Protein AF-A0A2E3PFX4-F1 (afdb_monomer)

Radius of gyration: 25.16 Å; Cα contacts (8 Å, |Δi|>4): 173; chains: 1; bounding box: 49×35×71 Å

Mean predicted aligned error: 13.68 Å

Secondary structure (DSSP, 8-state):
--PPPHHHHHHHHHTT--HHHHHHHHTS-HHHHHHHHHHTTPPPTT-----HHHHHHTS-HHHHHHHHHHHHHHHHIIIII--HHHHTT-S---HHHHHHHHHHHTTTT--EEHHHHHHHHHTT---GGGPPPTTHHHHHHHHHHHHS-TTTEEEEEETTTEEEEEEPTTTTT-

Solvent-accessible surface area (backbone atoms only — not comparable to full-atom values): 10136 Å² total; per-residue (Å²): 132,65,80,77,52,74,63,58,51,47,52,42,22,73,74,58,44,44,50,60,57,51,12,62,76,47,74,45,60,35,64,59,48,48,54,51,31,59,78,69,73,46,79,58,49,82,64,63,71,72,49,72,66,59,52,40,71,77,40,56,77,66,58,25,49,55,52,51,49,51,52,50,51,54,48,42,48,60,64,58,70,56,38,59,74,59,59,66,70,76,54,94,62,54,75,52,44,41,34,40,49,48,57,33,57,76,41,75,54,39,84,39,44,52,65,59,43,44,48,52,50,48,70,88,55,90,56,79,88,80,55,76,66,77,70,54,47,59,56,48,50,56,54,42,55,76,63,52,52,72,75,52,26,48,77,45,78,45,93,88,55,26,36,26,29,43,70,23,92,74,46,86,80,111

Structure (mmCIF, N/CA/C/O backbone):
data_AF-A0A2E3PFX4-F1
#
_entry.id   AF-A0A2E3PFX4-F1
#
loop_
_atom_site.group_PDB
_atom_site.id
_atom_site.type_symbol
_atom_site.label_atom_id
_atom_site.label_alt_id
_atom_site.label_comp_id
_atom_site.label_asym_id
_atom_site.label_entity_id
_atom_site.label_seq_id
_atom_site.pdbx_PDB_ins_code
_atom_site.Cartn_x
_atom_site.Cartn_y
_atom_site.Cartn_z
_atom_site.occupancy
_atom_site.B_iso_or_equiv
_atom_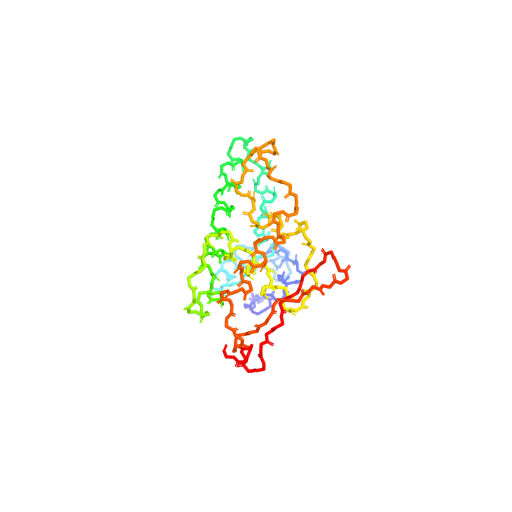site.auth_seq_id
_atom_site.auth_comp_id
_atom_site.auth_asym_id
_atom_site.auth_atom_id
_atom_site.pdbx_PDB_model_num
ATOM 1 N N . MET A 1 1 ? 5.403 -20.865 -53.848 1.00 59.09 1 MET A N 1
ATOM 2 C CA . MET A 1 1 ? 5.577 -20.821 -52.380 1.00 59.09 1 MET A CA 1
ATOM 3 C C . MET A 1 1 ? 4.834 -19.599 -51.874 1.00 59.09 1 MET A C 1
ATOM 5 O O . MET A 1 1 ? 4.957 -18.549 -52.498 1.00 59.09 1 MET A O 1
ATOM 9 N N . THR A 1 2 ? 4.004 -19.750 -50.844 1.00 79.62 2 THR A N 1
ATOM 10 C CA . THR A 1 2 ? 3.045 -18.722 -50.404 1.00 79.62 2 THR A CA 1
ATOM 11 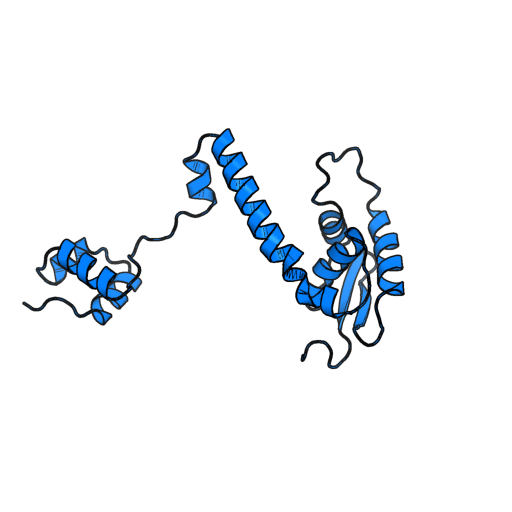C C . THR A 1 2 ? 3.540 -18.086 -49.110 1.00 79.62 2 THR A C 1
ATOM 13 O O . THR A 1 2 ? 3.971 -18.788 -48.203 1.00 79.62 2 THR A O 1
ATOM 16 N N . SER A 1 3 ? 3.510 -16.754 -49.033 1.00 83.69 3 SER A N 1
ATOM 17 C CA . SER A 1 3 ? 3.835 -16.027 -47.800 1.00 83.69 3 SER A CA 1
ATOM 18 C C . SER A 1 3 ? 2.796 -16.351 -46.718 1.00 83.69 3 SER A C 1
ATOM 20 O O . SER A 1 3 ? 1.608 -16.320 -47.046 1.00 83.69 3 SER A O 1
ATOM 22 N N . PRO A 1 4 ? 3.201 -16.584 -45.455 1.00 89.75 4 PRO A N 1
ATOM 23 C CA . PRO A 1 4 ? 2.266 -16.922 -44.388 1.00 89.75 4 PRO A CA 1
ATOM 24 C C . PRO A 1 4 ? 1.254 -15.795 -44.172 1.00 89.75 4 PRO A C 1
ATOM 26 O O . PRO A 1 4 ? 1.560 -14.604 -44.3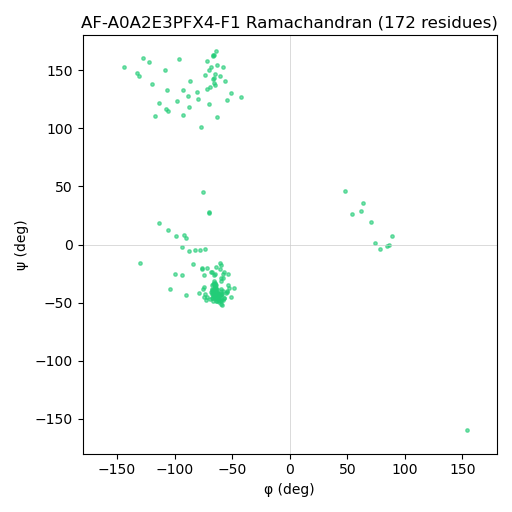37 1.00 89.75 4 PRO A O 1
ATOM 29 N N . SER A 1 5 ? 0.031 -16.169 -43.836 1.00 92.25 5 SER A N 1
ATOM 30 C CA . SER A 1 5 ? -1.039 -15.279 -43.410 1.00 92.25 5 SER A CA 1
ATOM 31 C C . SER A 1 5 ? -0.684 -14.580 -42.091 1.00 92.25 5 SER A C 1
ATOM 33 O O . SER A 1 5 ? 0.279 -14.920 -41.404 1.00 92.25 5 SER A O 1
ATOM 35 N N . ALA A 1 6 ? -1.447 -13.545 -41.740 1.00 90.12 6 ALA A N 1
ATOM 36 C CA . ALA A 1 6 ? -1.251 -12.841 -40.476 1.00 90.12 6 ALA A CA 1
ATOM 37 C C . ALA A 1 6 ? -1.557 -13.737 -39.259 1.00 90.12 6 ALA A C 1
ATOM 39 O O . ALA A 1 6 ? -0.915 -13.596 -38.225 1.00 90.12 6 ALA A O 1
ATOM 40 N N . GLU A 1 7 ? -2.512 -14.657 -39.387 1.00 91.00 7 GLU A N 1
ATOM 41 C CA . GLU A 1 7 ? -2.876 -15.601 -38.327 1.00 91.00 7 GLU A CA 1
ATOM 42 C C . GLU A 1 7 ? -1.759 -16.622 -38.091 1.00 91.00 7 GLU A C 1
ATOM 44 O O . GLU A 1 7 ? -1.265 -16.726 -36.975 1.00 91.00 7 GLU A O 1
ATOM 49 N N . GLU A 1 8 ? -1.220 -17.213 -39.161 1.00 92.62 8 GLU A N 1
ATOM 50 C CA . GLU A 1 8 ? -0.078 -18.135 -39.076 1.00 92.62 8 GLU A CA 1
ATOM 51 C C . GLU A 1 8 ? 1.166 -17.470 -38.463 1.00 92.62 8 GLU A C 1
ATOM 53 O O . GLU A 1 8 ? 1.880 -18.084 -37.676 1.00 92.62 8 GLU A O 1
ATOM 58 N N . ILE A 1 9 ? 1.435 -16.195 -38.781 1.00 92.44 9 ILE A N 1
ATOM 59 C CA . ILE A 1 9 ? 2.542 -15.451 -38.153 1.00 92.44 9 ILE A CA 1
ATOM 60 C C . ILE A 1 9 ? 2.312 -15.284 -36.647 1.00 92.44 9 ILE A C 1
ATOM 62 O O . ILE A 1 9 ? 3.270 -15.359 -35.881 1.00 92.44 9 ILE A O 1
ATOM 66 N N . ARG A 1 10 ? 1.068 -15.043 -36.215 1.00 90.56 10 ARG A N 1
ATOM 67 C CA . ARG A 1 10 ? 0.726 -14.879 -34.797 1.00 90.56 10 ARG A CA 1
ATOM 68 C C . ARG A 1 10 ? 0.923 -16.182 -34.028 1.00 90.56 10 ARG A C 1
ATOM 70 O O . ARG A 1 10 ? 1.540 -16.151 -32.968 1.00 90.56 10 ARG A O 1
ATOM 77 N N . ASP A 1 11 ? 0.453 -17.296 -34.573 1.00 91.56 11 ASP A N 1
ATOM 78 C CA . ASP A 1 11 ? 0.564 -18.603 -33.923 1.00 91.56 11 ASP A CA 1
ATOM 79 C C . ASP A 1 11 ? 2.028 -19.027 -33.788 1.00 91.56 11 ASP A C 1
ATOM 81 O O . ASP A 1 11 ? 2.487 -19.347 -32.694 1.00 91.56 11 ASP A O 1
ATOM 85 N N . LEU A 1 12 ? 2.814 -18.873 -34.856 1.00 91.44 12 LEU A N 1
ATOM 86 C CA . LEU A 1 12 ? 4.244 -19.188 -34.837 1.00 91.44 12 LEU A CA 1
ATOM 87 C C . LEU A 1 12 ? 5.038 -18.272 -33.892 1.00 91.44 12 LEU A C 1
ATOM 89 O O . LEU A 1 12 ? 5.998 -18.709 -33.259 1.00 91.44 12 LEU A O 1
ATOM 93 N N . TYR A 1 13 ? 4.639 -17.004 -33.754 1.00 88.81 13 TYR A N 1
ATOM 94 C CA . TYR A 1 13 ? 5.213 -16.114 -32.745 1.00 88.81 13 TYR A CA 1
ATOM 95 C C . TYR A 1 13 ? 4.851 -16.536 -31.315 1.00 88.81 13 TYR A C 1
ATOM 97 O O . TYR A 1 13 ? 5.713 -16.476 -30.438 1.00 88.81 13 TYR A O 1
ATOM 105 N N . ASN A 1 14 ? 3.623 -16.997 -31.072 1.00 85.25 14 ASN A N 1
ATOM 106 C CA . ASN A 1 14 ? 3.208 -17.530 -29.770 1.00 85.25 14 ASN A CA 1
ATOM 107 C C . ASN A 1 14 ? 3.949 -18.830 -29.415 1.00 85.25 14 ASN A C 1
ATOM 109 O O . ASN A 1 14 ? 4.254 -19.062 -28.248 1.00 85.25 14 ASN A O 1
ATOM 113 N N . GLU A 1 15 ? 4.307 -19.633 -30.419 1.00 87.06 15 GLU A N 1
ATOM 114 C CA . GLU A 1 15 ? 5.178 -20.809 -30.286 1.00 87.06 15 GLU A CA 1
ATOM 115 C C . GLU A 1 15 ? 6.664 -20.449 -30.081 1.00 87.06 15 GLU A C 1
ATOM 117 O O . GLU A 1 15 ? 7.497 -21.324 -29.847 1.00 87.06 15 GLU A O 1
ATOM 122 N N . GLY A 1 16 ? 7.011 -19.157 -30.126 1.00 84.12 16 GLY A N 1
ATOM 123 C CA . GLY A 1 16 ? 8.356 -18.648 -29.861 1.00 84.12 16 GLY A CA 1
ATOM 124 C C . GLY A 1 16 ? 9.278 -18.585 -31.080 1.00 84.12 16 GLY A C 1
ATOM 125 O O . GLY A 1 16 ? 10.453 -18.254 -30.913 1.00 84.12 16 GLY A O 1
ATOM 126 N N . MET A 1 17 ? 8.785 -18.846 -32.297 1.00 87.81 17 MET A N 1
ATOM 127 C CA . MET A 1 17 ? 9.601 -18.749 -33.512 1.00 87.81 17 MET A CA 1
ATOM 128 C C . MET A 1 17 ? 9.924 -17.301 -33.875 1.00 87.81 17 MET A C 1
ATOM 130 O O . MET A 1 17 ? 9.049 -16.444 -33.968 1.00 87.81 17 MET A O 1
ATOM 134 N N . SER A 1 18 ? 11.182 -17.025 -34.199 1.00 88.81 18 SER A N 1
ATOM 135 C CA . SER A 1 18 ? 11.619 -15.727 -34.713 1.00 88.81 18 SER A CA 1
ATOM 136 C C . SER A 1 18 ? 11.158 -15.477 -36.158 1.00 88.81 18 SER A C 1
ATOM 138 O O . SER A 1 18 ? 10.963 -16.398 -36.952 1.00 88.81 18 SER A O 1
ATOM 140 N N . SER A 1 19 ? 11.084 -14.204 -36.576 1.00 89.00 19 SER A N 1
ATOM 141 C CA . SER A 1 19 ? 10.796 -13.846 -37.980 1.00 89.00 19 SER A CA 1
ATOM 142 C C . SER A 1 19 ? 11.800 -14.447 -38.978 1.00 89.00 19 SER A C 1
ATOM 144 O O . SER A 1 19 ? 11.479 -14.590 -40.157 1.00 89.00 19 SER A O 1
ATOM 146 N N . VAL A 1 20 ? 13.014 -14.775 -38.520 1.00 89.00 20 VAL A N 1
ATOM 147 C CA . VAL A 1 20 ? 14.067 -15.406 -39.328 1.00 89.00 20 VAL A CA 1
ATOM 148 C C . VAL A 1 20 ? 13.752 -16.881 -39.572 1.00 89.00 20 VAL A C 1
ATOM 150 O O . VAL A 1 20 ? 13.862 -17.348 -40.705 1.00 89.00 20 VAL A O 1
ATOM 153 N N . GLU A 1 21 ? 13.327 -17.606 -38.538 1.00 91.12 21 GLU A N 1
ATOM 154 C CA . GLU A 1 21 ? 12.933 -19.018 -38.638 1.00 91.12 21 GLU A CA 1
ATOM 155 C C . GLU A 1 21 ? 11.681 -19.183 -39.501 1.00 91.12 21 GLU A C 1
ATOM 157 O O . GLU A 1 21 ? 11.679 -19.998 -40.423 1.00 91.12 21 GLU A O 1
ATOM 162 N N . ILE A 1 22 ? 10.675 -18.325 -39.301 1.00 92.75 22 ILE A N 1
ATOM 163 C CA . ILE A 1 22 ? 9.466 -18.296 -40.137 1.00 92.75 22 ILE A CA 1
ATOM 164 C C . ILE A 1 22 ? 9.826 -17.979 -41.593 1.00 92.75 22 ILE A C 1
ATOM 166 O O . ILE A 1 22 ? 9.348 -18.643 -42.512 1.00 92.75 22 ILE A O 1
ATOM 170 N N . GLY A 1 23 ? 10.705 -16.999 -41.828 1.00 92.12 23 GLY A N 1
ATOM 171 C CA . GLY A 1 23 ? 11.169 -16.663 -43.174 1.00 92.12 23 GLY A CA 1
ATOM 172 C C . GLY A 1 23 ? 11.806 -17.859 -43.888 1.00 92.12 23 GLY A C 1
ATOM 173 O O . GLY A 1 23 ? 11.446 -18.168 -45.023 1.00 92.12 23 GLY A O 1
ATOM 174 N N . ARG A 1 24 ? 12.680 -18.603 -43.197 1.00 94.44 24 ARG A N 1
ATOM 175 C CA . ARG A 1 24 ? 13.283 -19.837 -43.732 1.00 94.44 24 ARG A CA 1
ATOM 176 C C . ARG A 1 24 ? 12.241 -20.915 -44.020 1.00 94.44 24 ARG A C 1
ATOM 178 O O . ARG A 1 24 ? 12.311 -21.534 -45.077 1.00 94.44 24 ARG A O 1
ATOM 185 N N . MET A 1 25 ? 11.275 -21.110 -43.123 1.00 93.25 25 MET A N 1
ATOM 186 C CA . MET A 1 25 ? 10.240 -22.139 -43.256 1.00 93.25 25 MET A CA 1
ATOM 187 C C . MET A 1 25 ? 9.325 -21.901 -44.464 1.00 93.25 25 MET A C 1
ATOM 189 O O . MET A 1 25 ? 9.012 -22.832 -45.200 1.00 93.25 25 MET A O 1
ATOM 193 N N . TYR A 1 26 ? 8.945 -20.645 -44.709 1.00 93.19 26 TYR A N 1
ATOM 194 C CA . TYR A 1 26 ? 8.071 -20.273 -45.827 1.00 93.19 26 TYR A CA 1
ATOM 195 C C . TYR A 1 26 ? 8.828 -19.858 -47.099 1.00 93.19 26 TYR A C 1
ATOM 197 O O . TYR A 1 26 ? 8.204 -19.554 -48.118 1.00 93.19 26 TYR A O 1
ATOM 205 N N . GLY A 1 27 ? 10.164 -19.834 -47.063 1.00 91.62 27 GLY A N 1
ATOM 206 C CA . GLY A 1 27 ? 11.005 -19.386 -48.175 1.00 91.62 27 GLY A CA 1
ATOM 207 C C . GLY A 1 27 ? 10.814 -17.907 -48.527 1.00 91.62 27 GLY A C 1
ATOM 208 O O . GLY A 1 27 ? 10.849 -17.540 -49.699 1.00 91.62 27 GLY A O 1
ATOM 209 N N . VAL A 1 28 ? 10.577 -17.058 -47.526 1.00 93.31 28 VAL A N 1
ATOM 210 C CA . VAL A 1 28 ? 10.400 -15.605 -47.676 1.00 93.31 28 VAL A CA 1
ATOM 211 C C . VAL A 1 28 ? 11.416 -14.844 -46.828 1.00 93.31 28 VAL A C 1
ATOM 213 O O . VAL A 1 28 ? 11.934 -15.359 -45.840 1.00 93.31 28 VAL A O 1
ATOM 216 N N . CYS A 1 29 ? 11.707 -13.592 -47.186 1.00 91.19 29 CYS A N 1
ATOM 217 C CA . CYS A 1 29 ? 12.592 -12.770 -46.367 1.00 91.19 29 CYS A CA 1
ATOM 218 C C . CYS A 1 29 ? 11.961 -12.453 -45.001 1.00 91.19 29 CYS A C 1
ATOM 220 O O . CYS A 1 29 ? 10.764 -12.183 -44.871 1.00 91.19 29 CYS A O 1
ATOM 222 N N . ASP A 1 30 ? 12.799 -12.432 -43.973 1.00 88.31 30 ASP A N 1
ATOM 223 C CA . ASP A 1 30 ? 12.449 -12.094 -42.594 1.00 88.31 30 ASP A CA 1
ATOM 224 C C . ASP A 1 30 ? 11.869 -10.673 -42.473 1.00 88.31 30 ASP A C 1
ATOM 226 O O . ASP A 1 30 ? 10.988 -10.416 -41.648 1.00 88.31 30 ASP A O 1
ATOM 230 N N . SER A 1 31 ? 12.303 -9.748 -43.335 1.00 87.19 31 SER A N 1
ATOM 231 C CA . SER A 1 31 ? 11.738 -8.399 -43.420 1.00 87.19 31 SER A CA 1
ATOM 232 C C . SER A 1 31 ? 10.277 -8.398 -43.873 1.00 87.19 31 SER A C 1
ATOM 234 O O . SER A 1 31 ? 9.490 -7.640 -43.311 1.00 87.19 31 SER A O 1
ATOM 236 N N . ALA A 1 32 ? 9.870 -9.279 -44.794 1.00 90.06 32 ALA A N 1
ATOM 237 C CA . ALA A 1 32 ? 8.472 -9.396 -45.215 1.00 90.06 32 ALA A CA 1
ATOM 238 C C . ALA A 1 32 ? 7.575 -9.928 -44.088 1.00 90.06 32 ALA A C 1
ATOM 240 O O . ALA A 1 32 ? 6.464 -9.424 -43.903 1.00 90.06 32 ALA A O 1
ATOM 241 N N . ILE A 1 33 ? 8.073 -10.885 -43.296 1.00 92.12 33 ILE A N 1
ATOM 242 C CA . ILE A 1 33 ? 7.384 -11.374 -42.092 1.00 92.12 33 ILE A CA 1
ATOM 243 C C . ILE A 1 33 ? 7.216 -10.234 -41.080 1.00 92.12 33 ILE A C 1
ATOM 245 O O . ILE A 1 33 ? 6.106 -9.986 -40.606 1.00 92.12 33 ILE A O 1
ATOM 249 N N . ARG A 1 34 ? 8.284 -9.470 -40.803 1.00 88.25 34 ARG A N 1
ATOM 250 C CA . ARG A 1 34 ? 8.232 -8.316 -39.888 1.00 88.25 34 ARG A CA 1
ATOM 251 C C . ARG A 1 34 ? 7.270 -7.229 -40.357 1.00 88.25 34 ARG A C 1
ATOM 253 O O . ARG A 1 34 ? 6.488 -6.735 -39.549 1.00 88.25 34 ARG A O 1
ATOM 260 N N . SER A 1 35 ? 7.325 -6.845 -41.630 1.00 88.88 35 SER A N 1
ATOM 261 C CA . SER A 1 35 ? 6.448 -5.817 -42.196 1.00 88.88 35 SER A CA 1
ATOM 262 C C . SER A 1 35 ? 4.980 -6.235 -42.145 1.00 88.88 35 SER A C 1
ATOM 264 O O . SER A 1 35 ? 4.122 -5.407 -41.847 1.00 88.88 35 SER A O 1
ATOM 266 N N . LYS A 1 36 ? 4.686 -7.519 -42.388 1.00 92.81 36 LYS A N 1
ATOM 267 C CA . LYS A 1 36 ? 3.334 -8.069 -42.258 1.00 92.81 36 LYS A CA 1
ATOM 268 C C . LYS A 1 36 ? 2.877 -8.084 -40.793 1.00 92.81 36 LYS A C 1
ATOM 270 O O . LYS A 1 36 ? 1.791 -7.593 -40.513 1.00 92.81 36 LYS A O 1
ATOM 275 N N . ALA A 1 37 ? 3.718 -8.529 -39.858 1.00 88.56 37 ALA A N 1
ATOM 276 C CA . ALA A 1 37 ? 3.408 -8.498 -38.427 1.00 88.56 37 ALA A CA 1
ATOM 277 C C . ALA A 1 37 ? 3.076 -7.080 -37.925 1.00 88.56 37 ALA A C 1
ATOM 279 O O . ALA A 1 37 ? 2.050 -6.892 -37.279 1.00 88.56 37 ALA A O 1
ATOM 280 N N . ILE A 1 38 ? 3.881 -6.075 -38.299 1.00 87.06 38 ILE A N 1
ATOM 281 C CA . ILE A 1 38 ? 3.634 -4.665 -37.945 1.00 87.06 38 ILE A CA 1
ATOM 282 C C . ILE A 1 38 ? 2.287 -4.189 -38.500 1.00 87.06 38 ILE A C 1
ATOM 284 O O . ILE A 1 38 ? 1.491 -3.613 -37.767 1.00 87.06 38 ILE A O 1
ATOM 288 N N . ARG A 1 39 ? 2.008 -4.454 -39.784 1.00 89.19 39 ARG A N 1
ATOM 289 C CA . ARG A 1 39 ? 0.762 -4.025 -40.443 1.00 89.19 39 ARG A CA 1
ATOM 290 C C . ARG A 1 39 ? -0.492 -4.599 -39.776 1.00 89.19 39 ARG A C 1
ATOM 292 O O . ARG A 1 39 ? -1.546 -3.981 -39.843 1.00 89.19 39 ARG A O 1
ATOM 299 N N . HIS A 1 40 ? -0.369 -5.768 -39.156 1.00 89.56 40 HIS A N 1
ATOM 300 C CA . HIS A 1 40 ? -1.468 -6.474 -38.501 1.00 89.56 40 HIS A CA 1
ATOM 301 C C . HIS A 1 40 ? -1.414 -6.402 -36.965 1.00 89.56 40 HIS A C 1
ATOM 303 O O . HIS A 1 40 ? -2.140 -7.144 -36.307 1.00 89.56 40 HIS A O 1
ATOM 309 N N . GLY A 1 41 ? -0.568 -5.533 -36.393 1.00 83.44 41 GLY A N 1
ATOM 310 C CA . GLY A 1 41 ? -0.475 -5.326 -34.943 1.00 83.44 41 GLY A CA 1
ATOM 311 C C . GLY A 1 41 ? -0.041 -6.568 -34.158 1.00 83.44 41 GLY A C 1
ATOM 312 O O . GLY A 1 41 ? -0.455 -6.747 -33.018 1.00 83.44 41 GLY A O 1
ATOM 313 N N . ILE A 1 42 ? 0.744 -7.460 -34.765 1.00 86.38 42 ILE A N 1
ATOM 314 C CA . ILE A 1 42 ? 1.168 -8.712 -34.131 1.00 86.38 42 ILE A CA 1
ATOM 315 C C . ILE A 1 42 ? 2.449 -8.450 -33.321 1.00 86.38 42 ILE A C 1
ATOM 317 O O . ILE A 1 42 ? 3.468 -8.073 -33.918 1.00 86.38 42 ILE A O 1
ATOM 321 N N . PRO A 1 43 ? 2.433 -8.653 -31.988 1.00 75.44 43 PRO A N 1
ATOM 322 C CA . PRO A 1 43 ? 3.605 -8.450 -31.145 1.00 75.44 43 PRO A CA 1
ATOM 323 C C . PRO A 1 43 ? 4.695 -9.462 -31.503 1.00 75.44 43 PRO A C 1
ATOM 325 O O . PRO A 1 43 ? 4.421 -10.629 -31.774 1.00 75.44 43 PRO A O 1
ATOM 328 N N . ARG A 1 44 ? 5.952 -9.011 -31.546 1.00 74.25 44 ARG A N 1
ATOM 329 C CA . ARG A 1 44 ? 7.075 -9.881 -31.919 1.00 74.25 44 ARG A CA 1
ATOM 330 C C . ARG A 1 44 ? 7.416 -10.864 -30.789 1.00 74.25 44 ARG A C 1
ATOM 332 O O . ARG A 1 44 ? 7.416 -10.467 -29.625 1.00 74.25 44 ARG A O 1
ATOM 339 N N . PRO A 1 45 ? 7.845 -12.089 -31.114 1.00 63.31 45 PRO A N 1
ATOM 340 C CA . PRO A 1 45 ? 8.413 -12.998 -30.136 1.00 63.31 45 PRO A CA 1
ATOM 341 C C . PRO A 1 45 ? 9.768 -12.451 -29.700 1.00 63.31 45 PRO A C 1
ATOM 343 O O . PRO A 1 45 ? 10.542 -11.937 -30.510 1.00 63.31 45 PRO A O 1
ATOM 346 N N . GLY A 1 46 ? 10.023 -12.476 -28.395 1.00 58.50 46 GLY A N 1
ATOM 347 C CA . GLY A 1 46 ? 11.187 -11.809 -27.812 1.00 58.50 46 GLY A CA 1
ATOM 348 C C . GLY A 1 46 ? 11.036 -10.292 -27.654 1.00 58.50 46 GLY A C 1
ATOM 349 O O . GLY A 1 46 ? 11.876 -9.690 -26.997 1.00 58.50 46 GLY A O 1
ATOM 350 N N . SER A 1 47 ? 9.933 -9.680 -28.112 1.00 54.78 47 SER A N 1
ATOM 351 C CA . SER A 1 47 ? 9.477 -8.378 -27.596 1.00 54.78 47 SER A CA 1
ATOM 352 C C . SER A 1 47 ? 8.837 -8.554 -26.218 1.00 54.78 47 SER A C 1
ATOM 354 O O . SER A 1 47 ? 7.768 -8.015 -25.942 1.00 54.78 47 SER A O 1
ATOM 356 N N . ARG A 1 48 ? 9.480 -9.325 -25.333 1.00 55.41 48 ARG A N 1
ATOM 357 C CA . ARG A 1 48 ? 9.290 -9.061 -23.914 1.00 55.41 48 ARG A CA 1
ATOM 358 C C . ARG A 1 48 ? 9.859 -7.668 -23.737 1.00 55.41 48 ARG A C 1
ATOM 360 O O . ARG A 1 48 ? 11.065 -7.484 -23.896 1.00 55.41 48 ARG A O 1
ATOM 367 N N . GLU A 1 49 ? 8.986 -6.697 -23.495 1.00 59.19 49 GLU A N 1
ATOM 368 C CA . GLU A 1 49 ? 9.419 -5.450 -22.883 1.00 59.19 49 GLU A CA 1
ATOM 369 C C . GLU A 1 49 ? 10.381 -5.834 -21.762 1.00 59.19 49 GLU A C 1
ATOM 371 O O . GLU A 1 49 ? 10.101 -6.754 -20.981 1.00 59.19 49 GLU A O 1
ATOM 376 N N . LYS A 1 50 ? 11.580 -5.245 -21.784 1.00 65.50 50 LYS A N 1
ATOM 377 C CA . LYS A 1 50 ? 12.572 -5.526 -20.752 1.00 65.50 50 LYS A CA 1
ATOM 378 C C . LYS A 1 50 ? 11.876 -5.324 -19.410 1.00 65.50 50 LYS A C 1
ATOM 380 O O . LYS A 1 50 ? 11.205 -4.315 -19.210 1.00 65.50 50 LYS A O 1
ATOM 385 N N . SER A 1 51 ? 12.003 -6.292 -18.508 1.00 77.88 51 SER A N 1
ATOM 386 C CA . SER A 1 51 ? 11.469 -6.109 -17.158 1.00 77.88 51 SER A CA 1
ATOM 387 C C . SER A 1 51 ? 12.099 -4.866 -16.523 1.00 77.88 51 SER A C 1
ATOM 389 O O . SER A 1 51 ? 13.242 -4.535 -16.833 1.00 77.88 51 SER A O 1
ATOM 391 N N . VAL A 1 52 ? 11.397 -4.220 -15.589 1.00 79.94 52 VAL A N 1
ATOM 392 C CA . VAL A 1 52 ? 11.924 -3.070 -14.823 1.00 79.94 52 VAL A CA 1
ATOM 393 C C . VAL A 1 52 ? 13.319 -3.373 -14.258 1.00 79.94 52 VAL A C 1
ATOM 395 O O . VAL A 1 52 ? 14.211 -2.533 -14.309 1.00 79.94 52 VAL A O 1
ATOM 398 N N . ARG A 1 53 ? 13.541 -4.621 -13.816 1.00 79.38 53 ARG A N 1
ATOM 399 C CA . ARG A 1 53 ? 14.852 -5.127 -13.387 1.00 79.38 53 ARG A CA 1
ATOM 400 C C . ARG A 1 53 ? 15.907 -5.048 -14.496 1.00 79.38 53 ARG A C 1
ATOM 402 O O . ARG A 1 53 ? 16.967 -4.489 -14.265 1.00 79.38 53 ARG A O 1
ATOM 409 N N . GLN A 1 54 ? 15.615 -5.588 -15.678 1.00 78.81 54 GLN A N 1
ATOM 410 C CA . GLN A 1 54 ? 16.546 -5.581 -16.815 1.00 78.81 54 GLN A CA 1
ATOM 411 C C . GLN A 1 54 ? 16.827 -4.166 -17.331 1.00 78.81 54 GLN A C 1
ATOM 413 O O . GLN A 1 54 ? 17.921 -3.901 -17.805 1.00 78.81 54 GLN A O 1
ATOM 418 N N . ILE A 1 55 ? 15.847 -3.261 -17.254 1.00 82.06 55 ILE A N 1
ATOM 419 C CA . ILE A 1 55 ? 16.037 -1.850 -17.612 1.00 82.06 55 ILE A CA 1
ATOM 420 C C . ILE A 1 55 ? 16.996 -1.183 -16.619 1.00 82.06 55 ILE A C 1
ATOM 422 O O . ILE A 1 55 ? 17.957 -0.549 -17.043 1.00 82.06 55 ILE A O 1
ATOM 426 N N . ALA A 1 56 ? 16.770 -1.371 -15.316 1.00 84.81 56 ALA A N 1
ATOM 427 C CA . ALA A 1 56 ? 17.604 -0.792 -14.266 1.00 84.81 56 ALA A CA 1
ATOM 428 C C . ALA A 1 56 ? 19.040 -1.355 -14.254 1.00 84.81 56 ALA A C 1
ATOM 430 O O . ALA A 1 56 ? 19.976 -0.622 -13.953 1.00 84.81 56 ALA A O 1
ATOM 431 N N . GLU A 1 57 ? 19.231 -2.633 -14.598 1.00 86.31 57 GLU A N 1
ATOM 432 C CA . GLU A 1 57 ? 20.558 -3.268 -14.690 1.00 86.31 57 GLU A CA 1
ATOM 433 C C . GLU A 1 57 ? 21.432 -2.690 -15.819 1.00 86.31 57 GLU A C 1
ATOM 435 O O . GLU A 1 57 ? 22.657 -2.718 -15.711 1.00 86.31 57 GLU A O 1
ATOM 440 N N . ASP A 1 58 ? 20.819 -2.135 -16.870 1.00 86.12 58 ASP A N 1
ATOM 441 C CA . ASP A 1 58 ? 21.520 -1.516 -18.004 1.00 86.12 58 ASP A CA 1
ATOM 442 C C . ASP A 1 58 ? 21.854 -0.022 -17.772 1.00 86.12 58 ASP A C 1
ATOM 444 O O . ASP A 1 58 ? 22.506 0.607 -18.610 1.00 86.12 58 ASP A O 1
ATOM 448 N N . MET A 1 59 ? 21.395 0.568 -16.663 1.00 87.12 59 MET A N 1
ATOM 449 C CA . MET A 1 59 ? 21.542 1.992 -16.339 1.00 87.12 59 MET A CA 1
ATOM 450 C C . MET A 1 59 ? 22.747 2.262 -15.425 1.00 87.12 59 MET A C 1
ATOM 452 O O . MET A 1 59 ? 23.235 1.379 -14.717 1.00 87.12 59 MET A O 1
ATOM 456 N N . SER A 1 60 ? 23.224 3.514 -15.397 1.00 93.25 60 SER A N 1
ATOM 457 C CA . SER A 1 60 ? 24.128 3.939 -14.322 1.00 93.25 60 SER A CA 1
ATOM 458 C C . SER A 1 60 ? 23.393 3.869 -12.972 1.00 93.25 60 SER A C 1
ATOM 460 O O . SER A 1 60 ? 22.168 3.997 -12.950 1.00 93.25 60 SER A O 1
ATOM 462 N N . PRO A 1 61 ? 24.088 3.705 -11.830 1.00 91.38 61 PRO A N 1
ATOM 463 C CA . PRO A 1 61 ? 23.418 3.645 -10.531 1.00 91.38 61 PRO A CA 1
ATOM 464 C C . PRO A 1 61 ? 22.500 4.843 -10.251 1.00 91.38 61 PRO A C 1
ATOM 466 O O . PRO A 1 61 ? 21.451 4.663 -9.643 1.00 91.38 61 PRO A O 1
ATOM 469 N N . GLN A 1 62 ? 22.870 6.042 -10.713 1.00 87.69 62 GLN A N 1
ATOM 470 C CA . GLN A 1 62 ? 22.054 7.243 -10.536 1.00 87.69 62 GLN A CA 1
ATOM 471 C C . GLN A 1 62 ? 20.819 7.221 -11.444 1.00 87.69 62 GLN A C 1
ATOM 473 O O . GLN A 1 62 ? 19.709 7.395 -10.953 1.00 87.69 62 GLN A O 1
ATOM 478 N N . ASP A 1 63 ? 20.994 6.913 -12.732 1.00 85.19 63 ASP A N 1
ATOM 479 C CA . ASP A 1 63 ? 19.876 6.853 -13.685 1.00 85.19 63 ASP A CA 1
ATOM 480 C C . ASP A 1 63 ? 18.886 5.737 -13.326 1.00 85.19 63 ASP A C 1
ATOM 482 O O . ASP A 1 63 ? 17.680 5.894 -13.494 1.00 85.19 63 ASP A O 1
ATOM 486 N N . ALA A 1 64 ? 19.384 4.615 -12.793 1.00 87.94 64 ALA A N 1
ATOM 487 C CA . ALA A 1 64 ? 18.557 3.522 -12.301 1.00 87.94 64 ALA A CA 1
ATOM 488 C C . ALA A 1 64 ? 17.699 3.965 -11.110 1.00 87.94 64 ALA A C 1
ATOM 490 O O . ALA A 1 64 ? 16.522 3.621 -11.050 1.00 87.94 64 ALA A O 1
ATOM 491 N N . VAL A 1 65 ? 18.268 4.728 -10.169 1.00 91.94 65 VAL A N 1
ATOM 492 C CA . VAL A 1 65 ? 17.517 5.291 -9.038 1.00 91.94 65 VAL A CA 1
ATOM 493 C C . VAL A 1 65 ? 16.461 6.270 -9.536 1.00 91.94 65 VAL A C 1
ATOM 495 O O . VAL A 1 65 ? 15.304 6.119 -9.159 1.00 91.94 65 VAL A O 1
ATOM 498 N N . ASP A 1 66 ? 16.819 7.208 -10.411 1.00 87.88 66 ASP A N 1
ATOM 499 C CA . ASP A 1 66 ? 15.886 8.211 -10.937 1.00 87.88 66 ASP A CA 1
ATOM 500 C C . ASP A 1 66 ? 14.742 7.551 -11.732 1.00 87.88 66 ASP A C 1
ATOM 502 O O . ASP A 1 66 ? 13.572 7.885 -11.546 1.00 87.88 66 ASP A O 1
ATOM 506 N N . TYR A 1 67 ? 15.055 6.542 -12.553 1.00 88.81 67 TYR A N 1
ATOM 507 C CA . TYR A 1 67 ? 14.060 5.735 -13.262 1.00 88.81 67 TYR A CA 1
ATOM 508 C C . TYR A 1 67 ? 13.132 4.989 -12.299 1.00 88.81 67 TYR A C 1
ATOM 510 O O . TYR A 1 67 ? 11.912 5.044 -12.446 1.00 88.81 67 TYR A O 1
ATOM 518 N N . LEU A 1 68 ? 13.691 4.290 -11.307 1.00 91.06 68 LEU A N 1
ATOM 519 C CA . LEU A 1 68 ? 12.897 3.536 -10.338 1.00 91.06 68 LEU A CA 1
ATOM 520 C C . LEU A 1 68 ? 12.032 4.455 -9.472 1.00 91.06 68 LEU A C 1
ATOM 522 O O . LEU A 1 68 ? 10.904 4.080 -9.166 1.00 91.06 68 LEU A O 1
ATOM 526 N N . LEU A 1 69 ? 12.525 5.638 -9.097 1.00 88.88 69 LEU A N 1
ATOM 527 C CA . LEU A 1 69 ? 11.737 6.650 -8.395 1.00 88.88 69 LEU A CA 1
ATOM 528 C C . LEU A 1 69 ? 10.563 7.114 -9.256 1.00 88.88 69 LEU A C 1
ATOM 530 O O . LEU A 1 69 ? 9.437 7.064 -8.774 1.00 88.88 69 LEU A O 1
ATOM 534 N N . GLY A 1 70 ? 10.789 7.432 -10.534 1.00 81.31 70 GLY A N 1
ATOM 535 C CA . GLY A 1 70 ? 9.708 7.787 -11.459 1.00 81.31 70 GLY A CA 1
ATOM 536 C C . GLY A 1 70 ? 8.664 6.675 -11.614 1.00 81.31 70 GLY A C 1
ATOM 537 O O . GLY A 1 70 ? 7.467 6.936 -11.549 1.00 81.31 70 GLY A O 1
ATOM 538 N N . VAL A 1 71 ? 9.098 5.412 -11.724 1.00 84.56 71 VAL A N 1
ATOM 539 C CA . VAL A 1 71 ? 8.184 4.253 -11.752 1.00 84.56 71 VAL A CA 1
ATOM 540 C C . VAL A 1 71 ? 7.396 4.134 -10.446 1.00 84.56 71 VAL A C 1
ATOM 542 O O . VAL A 1 71 ? 6.204 3.837 -10.466 1.00 84.56 71 VAL A O 1
ATOM 545 N N . VAL A 1 72 ? 8.040 4.337 -9.294 1.00 83.94 72 VAL A N 1
ATOM 546 C CA . VAL A 1 72 ? 7.366 4.297 -7.990 1.00 83.94 72 VAL A CA 1
ATOM 547 C C . VAL A 1 72 ? 6.358 5.436 -7.860 1.00 83.94 72 VAL A C 1
ATOM 549 O O . VAL A 1 72 ? 5.270 5.184 -7.354 1.00 83.94 72 VAL A O 1
ATOM 552 N N . GLU A 1 73 ? 6.680 6.644 -8.315 1.00 78.19 73 GLU A N 1
ATOM 553 C CA . GLU A 1 73 ? 5.777 7.800 -8.320 1.00 78.19 73 GLU A CA 1
ATOM 554 C C . GLU A 1 73 ? 4.555 7.546 -9.210 1.00 78.19 73 GLU A C 1
ATOM 556 O O . GLU A 1 73 ? 3.427 7.661 -8.735 1.00 78.19 73 GLU A O 1
ATOM 561 N N . GLU A 1 74 ? 4.756 7.072 -10.442 1.00 73.81 74 GLU A N 1
ATOM 562 C CA . GLU A 1 74 ? 3.668 6.721 -11.368 1.00 73.81 74 GLU A CA 1
ATOM 563 C C . GLU A 1 74 ? 2.770 5.610 -10.797 1.00 73.81 74 GLU A C 1
ATOM 565 O O . GLU A 1 74 ? 1.539 5.692 -10.826 1.00 73.81 74 GLU A O 1
ATOM 570 N N . LEU A 1 75 ? 3.370 4.573 -10.202 1.00 74.19 75 LEU A N 1
ATOM 571 C CA . LEU A 1 75 ? 2.615 3.513 -9.534 1.00 74.19 75 LEU A CA 1
ATOM 572 C C . LEU A 1 75 ? 1.902 4.015 -8.279 1.00 74.19 75 LEU A C 1
ATOM 574 O O . LEU A 1 75 ? 0.817 3.526 -7.971 1.00 74.19 75 LEU A O 1
ATOM 578 N N . GLN A 1 76 ? 2.487 4.951 -7.531 1.00 67.75 76 GLN A N 1
ATOM 579 C CA . GLN A 1 76 ? 1.834 5.569 -6.382 1.00 67.75 76 GLN A CA 1
ATOM 580 C C . GLN A 1 76 ? 0.630 6.395 -6.823 1.00 67.75 76 GLN A C 1
ATOM 582 O O . GLN A 1 76 ? -0.428 6.226 -6.228 1.00 67.75 76 GLN A O 1
ATOM 587 N N . GLU A 1 77 ? 0.731 7.203 -7.876 1.00 62.53 77 GLU A N 1
ATOM 588 C CA . GLU A 1 77 ? -0.422 7.907 -8.449 1.00 62.53 77 GLU A CA 1
ATOM 589 C C . GLU A 1 77 ? -1.505 6.906 -8.881 1.00 62.53 77 GLU A C 1
ATOM 591 O O . GLU A 1 77 ? -2.655 6.993 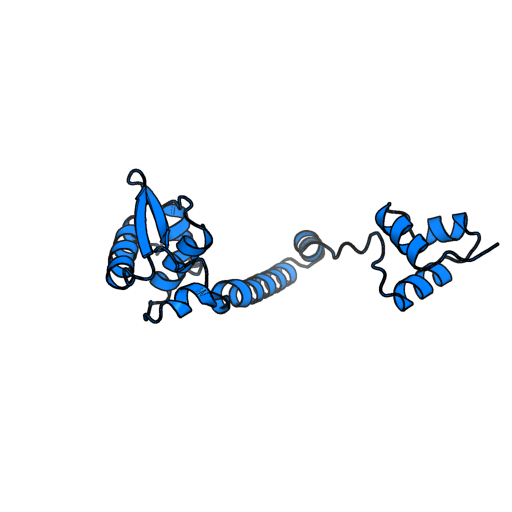-8.453 1.00 62.53 77 GLU A O 1
ATOM 596 N N . ALA A 1 78 ? -1.136 5.850 -9.607 1.00 62.06 78 ALA A N 1
ATOM 597 C CA . ALA A 1 78 ? -2.095 4.840 -10.051 1.00 62.06 78 ALA A CA 1
ATOM 598 C C . ALA A 1 78 ? -2.741 4.038 -8.898 1.00 62.06 78 ALA A C 1
ATOM 600 O O . ALA A 1 78 ? -3.910 3.659 -8.977 1.00 62.06 78 ALA A O 1
ATOM 601 N N . LEU A 1 79 ? -1.999 3.741 -7.824 1.00 60.41 79 LEU A N 1
ATOM 602 C CA . LEU A 1 79 ? -2.445 2.843 -6.745 1.00 60.41 79 LEU A CA 1
ATOM 603 C C . LEU A 1 79 ? -2.982 3.559 -5.502 1.00 60.41 79 LEU A C 1
ATOM 605 O O . LEU A 1 79 ? -3.721 2.929 -4.734 1.00 60.41 79 LEU A O 1
ATOM 609 N N . ILE A 1 80 ? -2.564 4.797 -5.252 1.00 58.06 80 ILE A N 1
ATOM 610 C CA . ILE A 1 80 ? -2.937 5.605 -4.082 1.00 58.06 80 ILE A CA 1
ATOM 611 C C . ILE A 1 80 ? -3.969 6.663 -4.479 1.00 58.06 80 ILE A C 1
ATOM 613 O O . ILE A 1 80 ? -4.919 6.845 -3.720 1.00 58.06 80 ILE A O 1
ATOM 617 N N . ASP A 1 81 ? -3.841 7.274 -5.661 1.00 52.91 81 ASP A N 1
ATOM 618 C CA . ASP A 1 81 ? -4.849 8.190 -6.222 1.00 52.91 81 ASP A CA 1
ATOM 619 C C . ASP A 1 81 ? -5.975 7.435 -6.955 1.00 52.91 81 ASP A C 1
ATOM 621 O O . ASP A 1 81 ? -7.094 7.926 -7.066 1.00 52.91 81 ASP A O 1
ATOM 625 N N . GLY A 1 82 ? -5.761 6.157 -7.294 1.00 48.12 82 GLY A N 1
ATOM 626 C CA . GLY A 1 82 ? -6.827 5.176 -7.556 1.00 48.12 82 GLY A CA 1
ATOM 627 C C . GLY A 1 82 ? -7.615 4.760 -6.298 1.00 48.12 82 GLY A C 1
ATOM 628 O O . GLY A 1 82 ? -8.097 3.629 -6.214 1.00 48.12 82 GLY A O 1
ATOM 629 N N . GLY A 1 83 ? -7.709 5.639 -5.292 1.00 51.69 83 GLY A N 1
ATOM 630 C CA . GLY A 1 83 ? -8.379 5.484 -3.993 1.00 51.69 83 GLY A CA 1
ATOM 631 C C . GLY A 1 83 ? -9.908 5.452 -4.054 1.00 51.69 83 GLY A C 1
ATOM 632 O O . GLY A 1 83 ? -10.575 5.784 -3.074 1.00 51.69 83 GLY A O 1
ATOM 633 N N . ASP A 1 84 ? -10.455 5.017 -5.185 1.00 61.78 84 ASP A N 1
ATOM 634 C CA . ASP A 1 84 ? -11.860 5.149 -5.546 1.00 61.78 84 ASP A CA 1
ATOM 635 C C . ASP A 1 84 ? -12.779 4.557 -4.464 1.00 61.78 84 ASP A C 1
ATOM 637 O O . ASP A 1 84 ? -13.764 5.158 -4.060 1.00 61.78 84 ASP A O 1
ATOM 641 N N . GLU A 1 85 ? -12.408 3.414 -3.890 1.00 75.50 85 GLU A N 1
ATOM 642 C CA . GLU A 1 85 ? -13.248 2.714 -2.917 1.00 75.50 85 GLU A CA 1
ATOM 643 C C . GLU A 1 85 ? -13.292 3.371 -1.529 1.00 75.50 85 GLU A C 1
ATOM 645 O O . GLU A 1 85 ? -14.343 3.392 -0.891 1.00 75.50 85 GLU A O 1
ATOM 650 N N . VAL A 1 86 ? -12.170 3.931 -1.056 1.00 83.00 86 VAL A N 1
ATOM 651 C CA . VAL A 1 86 ? -12.134 4.619 0.247 1.00 83.00 86 VAL A CA 1
ATOM 652 C C . VAL A 1 86 ? -12.806 5.981 0.136 1.00 83.00 86 VAL A C 1
ATOM 654 O O . VAL A 1 86 ? -13.517 6.388 1.053 1.00 83.00 86 VAL A O 1
ATOM 657 N N . ASP A 1 87 ? -12.613 6.680 -0.981 1.00 81.50 87 ASP A N 1
ATOM 658 C CA . ASP A 1 87 ? -13.212 7.995 -1.188 1.00 81.50 87 ASP A CA 1
ATOM 659 C C . ASP A 1 87 ? -14.727 7.892 -1.491 1.00 81.50 87 ASP A C 1
ATOM 661 O O . ASP A 1 87 ? -15.491 8.774 -1.088 1.00 81.50 87 ASP A O 1
ATOM 665 N N . ARG A 1 88 ? -15.207 6.760 -2.044 1.00 81.94 88 ARG A N 1
ATOM 666 C CA . ARG A 1 88 ? -16.645 6.417 -2.170 1.00 81.94 88 ARG A CA 1
ATOM 667 C C . ARG A 1 88 ? -17.393 6.327 -0.836 1.00 81.94 88 ARG A C 1
ATOM 669 O O . ARG A 1 88 ? -18.611 6.482 -0.821 1.00 81.94 88 ARG A O 1
ATOM 676 N N . ILE A 1 89 ? -16.697 6.122 0.287 1.00 85.44 89 ILE A N 1
ATOM 677 C CA . ILE A 1 89 ? -17.304 6.051 1.632 1.00 85.44 89 ILE A CA 1
ATOM 678 C C . ILE A 1 89 ? -17.950 7.391 2.029 1.00 85.44 89 ILE A C 1
ATOM 680 O O . ILE A 1 89 ? -18.792 7.434 2.925 1.00 85.44 89 ILE A O 1
ATOM 684 N N . GLY A 1 90 ? -17.570 8.501 1.383 1.00 83.12 90 GLY A N 1
ATOM 685 C CA . GLY A 1 90 ? -18.147 9.819 1.661 1.00 83.12 90 GLY A CA 1
ATOM 686 C C . GLY A 1 90 ? -17.736 10.395 3.021 1.00 83.12 90 GLY A C 1
ATOM 687 O O . GLY A 1 90 ? -18.392 11.299 3.538 1.00 83.12 90 GLY A O 1
ATOM 688 N N . VAL A 1 91 ? -16.648 9.889 3.614 1.00 86.75 91 VAL A N 1
ATOM 689 C CA . VAL A 1 91 ? -16.109 10.348 4.902 1.00 86.75 91 VAL A CA 1
ATOM 690 C C . VAL A 1 91 ? -14.685 10.862 4.735 1.00 86.75 91 VAL A C 1
ATOM 692 O O . VAL A 1 91 ? -13.846 10.253 4.078 1.00 86.75 91 VAL A O 1
ATOM 695 N N . HIS A 1 92 ? -14.375 11.978 5.395 1.00 87.38 92 HIS A N 1
ATOM 696 C CA . HIS A 1 92 ? -13.036 12.551 5.356 1.00 87.38 92 HIS A CA 1
ATOM 697 C C . HIS A 1 92 ? -12.049 11.792 6.266 1.00 87.38 92 HIS A C 1
ATOM 699 O O . HIS A 1 92 ? -11.950 12.022 7.484 1.00 87.38 92 HIS A O 1
ATOM 705 N N . PHE A 1 93 ? -11.239 10.937 5.647 1.00 87.81 93 PHE A N 1
ATOM 706 C CA . PHE A 1 93 ? -10.061 10.336 6.263 1.00 87.81 93 PHE A CA 1
ATOM 707 C C . PHE A 1 93 ? -8.821 11.228 6.102 1.00 87.81 93 PHE A C 1
ATOM 709 O O . PHE A 1 93 ? -8.571 11.832 5.060 1.00 87.81 93 PHE A O 1
ATOM 716 N N . THR A 1 94 ? -8.003 11.303 7.152 1.00 88.62 94 THR A N 1
ATOM 717 C CA . THR A 1 94 ? -6.641 11.854 7.049 1.00 88.62 94 THR A CA 1
ATOM 718 C C . THR A 1 94 ? -5.771 10.946 6.172 1.00 88.62 94 THR A C 1
ATOM 720 O O . THR A 1 94 ? -6.104 9.779 5.979 1.00 88.62 94 THR A O 1
ATOM 723 N N . GLY A 1 95 ? -4.627 11.438 5.680 1.00 84.50 95 GLY A N 1
ATOM 724 C CA . GLY A 1 95 ? -3.726 10.646 4.823 1.00 84.50 95 GLY A CA 1
ATOM 725 C C . GLY A 1 95 ? -3.364 9.271 5.400 1.00 84.50 95 GLY A C 1
ATOM 726 O O . GLY A 1 95 ? -3.471 8.261 4.712 1.00 84.50 95 GLY A O 1
ATOM 727 N N . TYR A 1 96 ? -3.030 9.211 6.690 1.00 88.25 96 TYR A N 1
ATOM 728 C CA . TYR A 1 96 ? -2.709 7.956 7.376 1.00 88.25 96 TYR A CA 1
ATOM 729 C C . TYR A 1 96 ? -3.913 7.016 7.526 1.00 88.25 96 TYR A C 1
ATOM 731 O O . TYR A 1 96 ? -3.777 5.810 7.332 1.00 88.25 96 TYR A O 1
ATOM 739 N N . GLU A 1 97 ? -5.095 7.550 7.848 1.00 89.81 97 GLU A N 1
ATOM 740 C CA . GLU A 1 97 ? -6.324 6.750 7.958 1.00 89.81 97 GLU A CA 1
ATOM 741 C C . GLU A 1 97 ? -6.743 6.198 6.590 1.00 89.81 97 GLU A C 1
ATOM 743 O O . GLU A 1 97 ? -7.121 5.033 6.495 1.00 89.81 97 GLU A O 1
ATOM 748 N N . ARG A 1 98 ? -6.601 6.994 5.522 1.00 88.31 98 ARG A N 1
ATOM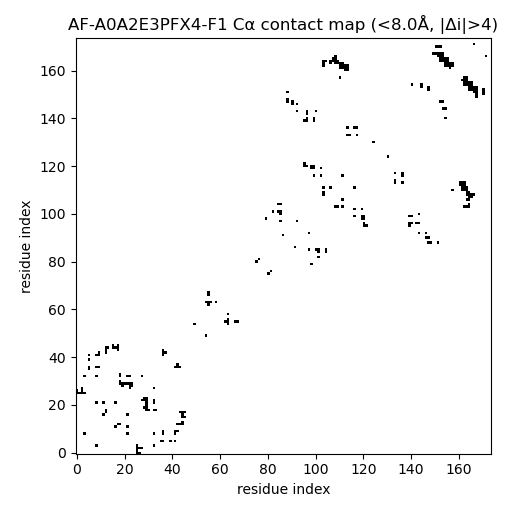 749 C CA . ARG A 1 98 ? -6.881 6.561 4.148 1.00 88.31 98 ARG A CA 1
ATOM 750 C C . ARG A 1 98 ? -5.958 5.422 3.734 1.00 88.31 98 ARG A C 1
ATOM 752 O O . ARG A 1 98 ? -6.439 4.413 3.240 1.00 88.31 98 ARG A O 1
ATOM 759 N N . ARG A 1 99 ? -4.648 5.539 3.988 1.00 88.38 99 ARG A N 1
ATOM 760 C CA . ARG A 1 99 ? -3.671 4.470 3.697 1.00 88.38 99 ARG A CA 1
ATOM 761 C C . ARG A 1 99 ? -3.995 3.178 4.450 1.00 88.38 99 ARG A C 1
ATOM 763 O O . ARG A 1 99 ? -3.941 2.097 3.866 1.00 88.38 99 ARG A O 1
ATOM 770 N N . LEU A 1 100 ? -4.369 3.292 5.727 1.00 91.25 100 LEU A N 1
ATOM 771 C CA . LEU A 1 100 ? -4.817 2.159 6.538 1.00 91.25 100 LEU A CA 1
ATOM 772 C C . LEU A 1 100 ? -6.060 1.505 5.922 1.00 91.25 100 LEU A C 1
ATOM 774 O O . LEU A 1 100 ? -6.064 0.293 5.710 1.00 91.25 100 LEU A O 1
ATOM 778 N N . MET A 1 101 ? -7.090 2.296 5.609 1.00 91.00 101 MET A N 1
ATOM 779 C CA . MET A 1 101 ? -8.347 1.791 5.056 1.00 91.00 101 MET A CA 1
ATOM 780 C C . MET A 1 101 ? -8.144 1.161 3.676 1.00 91.00 101 MET A C 1
ATOM 782 O O . MET A 1 101 ? -8.570 0.033 3.454 1.00 91.00 101 MET A O 1
ATOM 786 N N . ALA A 1 102 ? -7.399 1.823 2.790 1.00 88.31 102 ALA A N 1
ATOM 787 C CA . ALA A 1 102 ? -7.073 1.319 1.460 1.00 88.31 102 ALA A CA 1
ATOM 788 C C . ALA A 1 102 ? -6.350 -0.030 1.533 1.00 88.31 102 ALA A C 1
ATOM 790 O O . ALA A 1 102 ? -6.636 -0.938 0.753 1.00 88.31 102 ALA A O 1
ATOM 791 N N . ARG A 1 103 ? -5.431 -0.201 2.494 1.00 90.19 103 ARG A N 1
ATOM 792 C CA . ARG A 1 103 ? -4.745 -1.481 2.690 1.00 90.19 103 ARG A CA 1
ATOM 793 C C . ARG A 1 103 ? -5.700 -2.586 3.149 1.00 90.19 103 ARG A C 1
ATOM 795 O O . ARG A 1 103 ? -5.537 -3.722 2.709 1.00 90.19 103 ARG A O 1
ATOM 802 N N . LEU A 1 104 ? -6.663 -2.268 4.013 1.00 90.31 104 LEU A N 1
ATOM 803 C CA . LEU A 1 104 ? -7.655 -3.229 4.495 1.00 90.31 104 LEU A CA 1
ATOM 804 C C . LEU A 1 104 ? -8.680 -3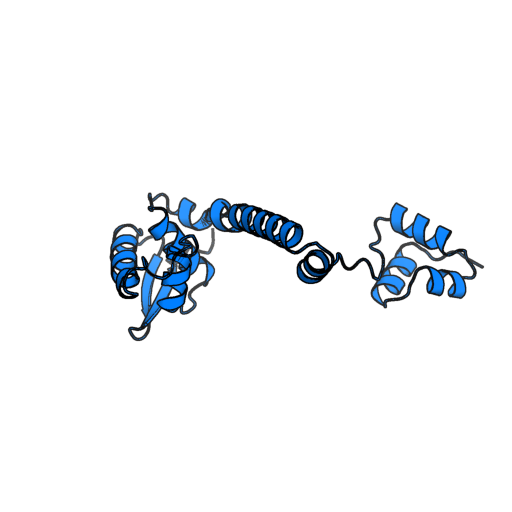.600 3.415 1.00 90.31 104 LEU A C 1
ATOM 806 O O . LEU A 1 104 ? -8.934 -4.785 3.224 1.00 90.31 104 LEU A O 1
ATOM 810 N N . MET A 1 105 ? -9.222 -2.631 2.677 1.00 87.50 105 MET A N 1
ATOM 811 C CA . MET A 1 105 ? -10.203 -2.886 1.611 1.00 87.50 105 MET A CA 1
ATOM 812 C C . MET A 1 105 ? -9.592 -3.720 0.479 1.00 87.50 105 MET A C 1
ATOM 814 O O . MET A 1 105 ? -10.139 -4.757 0.117 1.00 87.50 105 MET A O 1
ATOM 818 N N . LYS A 1 106 ? -8.360 -3.399 0.052 1.00 85.06 106 LYS A N 1
ATOM 819 C CA . LYS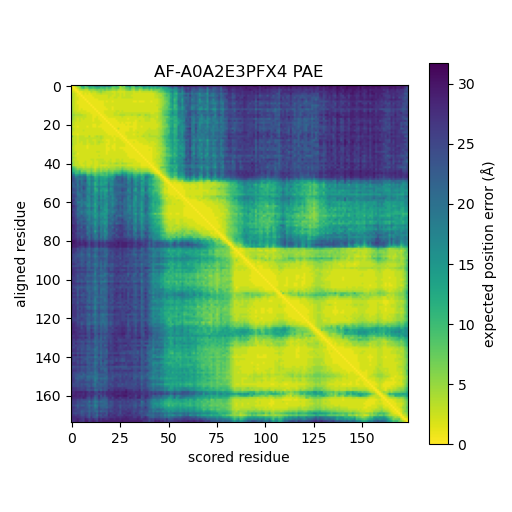 A 1 106 ? -7.615 -4.192 -0.950 1.00 85.06 106 LYS A CA 1
ATOM 820 C C . LYS A 1 106 ? -7.350 -5.644 -0.539 1.00 85.06 106 LYS A C 1
ATOM 822 O O . LYS A 1 106 ? -6.990 -6.456 -1.385 1.00 85.06 106 LYS A O 1
ATOM 827 N N . SER A 1 107 ? -7.467 -5.979 0.747 1.00 84.88 107 SER A N 1
ATOM 828 C CA . SER A 1 107 ? -7.300 -7.357 1.220 1.00 84.88 107 SER A CA 1
ATOM 829 C C . SER A 1 107 ? -8.556 -8.221 1.059 1.00 84.88 107 SER A C 1
ATOM 831 O O . SER A 1 107 ? -8.476 -9.415 1.339 1.00 84.88 107 SER A O 1
ATOM 833 N N . ALA A 1 108 ? -9.687 -7.648 0.613 1.00 80.94 108 ALA A N 1
ATOM 834 C CA . ALA A 1 108 ? -10.949 -8.347 0.336 1.00 80.94 108 ALA A CA 1
ATOM 835 C C . ALA A 1 108 ? -11.384 -9.293 1.475 1.00 80.94 108 ALA A C 1
ATOM 837 O O . ALA A 1 108 ? -11.705 -10.463 1.271 1.00 80.94 108 ALA A O 1
ATOM 838 N N . GLY A 1 109 ? -11.314 -8.807 2.718 1.00 83.12 109 GLY A N 1
ATOM 839 C CA . GLY A 1 109 ? -11.660 -9.594 3.905 1.00 83.12 109 GLY A CA 1
ATOM 840 C C . GLY A 1 109 ? -10.553 -10.488 4.461 1.00 83.12 109 GLY A C 1
ATOM 841 O O . GLY A 1 109 ? -10.770 -11.122 5.498 1.00 83.12 109 GLY A O 1
ATOM 842 N N . GLY A 1 110 ? -9.379 -10.512 3.826 1.00 88.62 110 GLY A N 1
ATOM 843 C CA . GLY A 1 110 ? -8.184 -11.195 4.307 1.00 88.62 110 GLY A CA 1
ATOM 844 C C . GLY A 1 110 ? -7.612 -10.607 5.602 1.00 88.62 110 GLY A C 1
ATOM 845 O O . GLY A 1 110 ? -7.922 -9.490 6.016 1.00 88.62 110 GLY A O 1
ATOM 846 N N . MET A 1 111 ? -6.752 -11.387 6.259 1.00 93.06 111 MET A N 1
ATOM 847 C CA . MET A 1 111 ? -6.060 -10.966 7.479 1.00 93.06 111 MET A CA 1
ATOM 848 C C . MET A 1 111 ? -4.869 -10.072 7.124 1.00 93.06 111 MET A C 1
ATOM 850 O O . MET A 1 111 ? -3.991 -10.458 6.351 1.00 93.06 111 MET A O 1
ATOM 854 N N . VAL A 1 112 ? -4.819 -8.877 7.709 1.00 92.31 112 VAL A N 1
ATOM 855 C CA . VAL A 1 112 ? -3.721 -7.922 7.544 1.00 92.31 112 VAL A CA 1
ATOM 856 C C . VAL A 1 112 ? -2.998 -7.757 8.873 1.00 92.31 112 VAL A C 1
ATOM 858 O O . VAL A 1 112 ? -3.584 -7.366 9.883 1.00 92.31 112 VAL A O 1
ATOM 861 N N . THR A 1 113 ? -1.699 -8.044 8.886 1.00 93.31 113 THR A N 1
ATOM 862 C CA . THR A 1 113 ? -0.880 -7.931 10.095 1.00 93.31 113 THR A CA 1
ATOM 863 C C . THR A 1 113 ? -0.695 -6.475 10.518 1.00 93.31 113 THR A C 1
ATOM 865 O O . THR A 1 113 ? -0.676 -5.559 9.689 1.00 93.31 113 THR A O 1
ATOM 868 N N . ARG A 1 114 ? -0.490 -6.247 11.823 1.00 92.06 114 ARG A N 1
ATOM 869 C CA . ARG A 1 114 ? -0.124 -4.920 12.351 1.00 92.06 114 ARG A CA 1
ATOM 870 C C . ARG A 1 114 ? 1.096 -4.334 11.628 1.00 92.06 114 ARG A C 1
ATOM 872 O O . ARG A 1 114 ? 1.124 -3.140 11.359 1.00 92.06 114 ARG A O 1
ATOM 879 N N . ASP A 1 115 ? 2.061 -5.177 11.273 1.00 91.00 115 ASP A N 1
ATOM 880 C CA . ASP A 1 115 ? 3.272 -4.764 10.563 1.00 91.00 115 ASP A CA 1
ATOM 881 C C . ASP A 1 115 ? 2.966 -4.281 9.145 1.00 91.00 115 ASP A C 1
ATOM 883 O O . ASP A 1 115 ? 3.458 -3.233 8.739 1.00 91.00 115 ASP A O 1
ATOM 887 N N . ALA A 1 116 ? 2.091 -4.983 8.422 1.00 89.69 116 ALA A N 1
ATOM 888 C CA . ALA A 1 116 ? 1.662 -4.558 7.096 1.00 89.69 116 ALA A CA 1
ATOM 889 C C . ALA A 1 116 ? 0.900 -3.223 7.137 1.00 89.69 116 ALA A C 1
ATOM 891 O O . ALA A 1 116 ? 1.098 -2.381 6.263 1.00 89.69 116 ALA A O 1
ATOM 892 N N . LEU A 1 117 ? 0.059 -3.003 8.155 1.00 90.62 117 LEU A N 1
ATOM 893 C CA . LEU A 1 117 ? -0.615 -1.714 8.350 1.00 90.62 117 LEU A CA 1
ATOM 894 C C . LEU A 1 117 ? 0.364 -0.603 8.720 1.00 90.62 117 LEU A C 1
ATOM 896 O O . LEU A 1 117 ? 0.265 0.498 8.191 1.00 90.62 117 LEU A O 1
ATOM 900 N N . PHE A 1 118 ? 1.324 -0.884 9.598 1.00 91.56 118 PHE A N 1
ATOM 901 C CA . PHE A 1 118 ? 2.350 0.078 9.978 1.00 91.56 118 PHE A CA 1
ATOM 902 C C . PHE A 1 118 ? 3.168 0.531 8.766 1.00 91.56 118 PHE A C 1
ATOM 904 O O . PHE A 1 118 ? 3.306 1.731 8.535 1.00 91.56 118 PHE A O 1
ATOM 911 N N . SER A 1 119 ? 3.633 -0.421 7.950 1.00 88.81 119 SER A N 1
ATOM 912 C CA . SER A 1 119 ? 4.322 -0.129 6.693 1.00 88.81 119 SER A CA 1
ATOM 913 C C . SER A 1 119 ? 3.446 0.673 5.733 1.00 88.81 119 SER A C 1
ATOM 915 O O . SER A 1 119 ? 3.938 1.607 5.119 1.00 88.81 119 SER A O 1
ATOM 917 N N . ALA A 1 120 ? 2.147 0.377 5.635 1.00 86.88 120 ALA A N 1
ATOM 918 C CA . ALA A 1 120 ? 1.237 1.143 4.783 1.00 86.88 120 ALA A CA 1
ATOM 919 C C . ALA A 1 120 ? 1.034 2.591 5.265 1.00 86.88 120 ALA A C 1
ATOM 921 O O . ALA A 1 120 ? 0.865 3.490 4.448 1.00 86.88 120 ALA A O 1
ATOM 922 N N . ILE A 1 121 ? 1.052 2.842 6.575 1.00 89.81 121 ILE A N 1
ATOM 923 C CA . ILE A 1 121 ? 0.883 4.189 7.135 1.00 89.81 121 ILE A CA 1
ATOM 924 C C . ILE A 1 121 ? 2.147 5.029 6.915 1.00 89.81 121 ILE A C 1
ATOM 926 O O . ILE A 1 121 ? 2.035 6.193 6.531 1.00 89.81 121 ILE A O 1
ATOM 930 N N . TYR A 1 122 ? 3.324 4.434 7.126 1.00 88.44 122 TYR A N 1
ATOM 931 C CA . TYR A 1 122 ? 4.607 5.139 7.221 1.00 88.44 122 TYR A CA 1
ATOM 932 C C . TYR A 1 122 ? 5.599 4.844 6.082 1.00 88.44 122 TYR A C 1
ATOM 934 O O . TYR A 1 122 ? 6.789 5.099 6.244 1.00 88.44 122 TYR A O 1
ATOM 942 N N . TYR A 1 123 ? 5.154 4.320 4.933 1.00 83.25 123 TYR A N 1
ATOM 943 C CA . TYR A 1 123 ? 6.057 3.994 3.814 1.00 83.25 123 TYR A CA 1
ATOM 944 C C . TYR A 1 123 ? 6.863 5.200 3.297 1.00 83.25 123 TYR A C 1
ATOM 946 O O . TYR A 1 123 ? 7.927 5.020 2.717 1.00 83.25 123 TYR A O 1
ATOM 954 N N . ASP A 1 124 ? 6.355 6.419 3.492 1.00 80.69 124 ASP A N 1
ATOM 955 C CA . ASP A 1 124 ? 6.937 7.683 3.032 1.00 80.69 124 ASP A CA 1
ATOM 956 C C . ASP A 1 124 ? 7.902 8.317 4.045 1.00 80.69 124 ASP A C 1
ATOM 958 O O . ASP A 1 124 ? 8.369 9.439 3.846 1.00 80.69 124 ASP A O 1
ATOM 962 N N . ARG A 1 125 ? 8.204 7.626 5.151 1.00 80.19 125 ARG A N 1
ATOM 963 C CA . ARG A 1 125 ? 9.174 8.085 6.149 1.00 80.19 125 ARG A CA 1
ATOM 964 C C . ARG A 1 125 ? 10.560 7.516 5.834 1.00 80.19 125 ARG A C 1
ATOM 966 O O . ARG A 1 125 ? 10.766 6.316 6.006 1.00 80.19 125 ARG A O 1
ATOM 973 N N . PRO A 1 126 ? 11.532 8.358 5.434 1.00 69.06 126 PRO A N 1
ATOM 974 C CA . PRO A 1 126 ? 12.856 7.887 5.030 1.00 69.06 126 PRO A CA 1
ATOM 975 C C . PRO A 1 126 ? 13.745 7.480 6.212 1.00 69.06 126 PRO A C 1
ATOM 977 O O . PRO A 1 126 ? 14.706 6.743 6.014 1.00 69.06 126 PRO A O 1
ATOM 980 N N . ASN A 1 127 ? 13.446 7.952 7.430 1.00 78.25 127 ASN A N 1
ATOM 981 C CA . ASN A 1 127 ? 14.256 7.691 8.616 1.00 78.25 127 ASN A CA 1
ATOM 982 C C . ASN A 1 127 ? 13.587 6.662 9.552 1.00 78.25 127 ASN A C 1
ATOM 984 O O . ASN A 1 127 ? 12.534 6.967 10.122 1.00 78.25 127 ASN A O 1
ATOM 988 N N . PRO A 1 128 ? 14.183 5.471 9.754 1.00 71.25 128 PRO A N 1
ATOM 989 C CA . PRO A 1 128 ? 13.690 4.474 10.704 1.00 71.25 128 PRO A CA 1
ATOM 990 C C . PRO A 1 128 ? 13.755 4.922 12.171 1.00 71.25 128 PRO A C 1
ATOM 992 O O . PRO A 1 128 ? 12.970 4.428 12.979 1.00 71.25 128 PRO A O 1
ATOM 995 N N . ASP A 1 129 ? 14.660 5.842 12.519 1.00 79.00 129 ASP A N 1
ATOM 996 C CA . ASP A 1 129 ? 14.917 6.221 13.916 1.00 79.00 129 ASP A CA 1
ATOM 997 C C . ASP A 1 129 ? 13.832 7.142 14.503 1.00 79.00 129 ASP A C 1
ATOM 999 O O . ASP A 1 129 ? 13.630 7.174 15.715 1.00 79.00 129 ASP A O 1
ATOM 1003 N N . ASP A 1 130 ? 13.072 7.835 13.649 1.00 81.19 130 ASP A N 1
ATOM 1004 C CA . ASP A 1 130 ? 11.963 8.718 14.050 1.00 81.19 130 ASP A CA 1
ATOM 1005 C C . ASP A 1 130 ? 10.606 7.992 14.079 1.00 81.19 130 ASP A C 1
ATOM 1007 O O . ASP A 1 130 ? 9.538 8.609 14.188 1.00 81.19 130 ASP A O 1
ATOM 1011 N N . MET A 1 131 ? 10.623 6.667 13.922 1.00 82.19 131 MET A N 1
ATOM 1012 C CA . MET A 1 131 ? 9.411 5.891 13.733 1.00 82.19 131 MET A CA 1
ATOM 1013 C C . MET A 1 131 ? 8.707 5.619 15.075 1.00 82.19 131 MET A C 1
ATOM 1015 O O . MET A 1 131 ? 9.340 5.166 16.031 1.00 82.19 131 MET A O 1
ATOM 1019 N N . PRO A 1 132 ? 7.386 5.852 15.183 1.00 87.75 132 PRO A N 1
ATOM 1020 C CA . PRO A 1 132 ? 6.650 5.557 16.409 1.00 87.75 132 PRO A CA 1
ATOM 1021 C C . PRO A 1 132 ? 6.581 4.053 16.702 1.00 87.75 132 PRO A C 1
ATOM 1023 O O . PRO A 1 132 ? 6.735 3.212 15.816 1.00 87.75 132 PRO A O 1
ATOM 1026 N N . ASP A 1 133 ? 6.259 3.707 17.951 1.00 89.44 133 ASP A N 1
ATOM 1027 C CA . ASP A 1 133 ? 6.003 2.318 18.345 1.00 89.44 133 ASP A CA 1
ATOM 1028 C C . ASP A 1 133 ? 4.885 1.702 17.485 1.00 89.44 133 ASP A C 1
ATOM 1030 O O . ASP A 1 133 ? 3.865 2.341 17.207 1.00 89.44 133 ASP A O 1
ATOM 1034 N N . ARG A 1 134 ? 5.043 0.426 17.108 1.00 86.19 134 ARG A N 1
ATOM 1035 C CA . ARG A 1 134 ? 4.080 -0.322 16.279 1.00 86.19 134 ARG A CA 1
ATOM 1036 C C . ARG A 1 134 ? 2.655 -0.305 16.841 1.00 86.19 134 ARG A C 1
ATOM 1038 O O . ARG A 1 134 ? 1.699 -0.411 16.074 1.00 86.19 134 ARG A O 1
ATOM 1045 N N . LYS A 1 135 ? 2.478 -0.131 18.154 1.00 88.44 135 LYS A N 1
ATOM 1046 C CA . LYS A 1 135 ? 1.169 0.028 18.813 1.00 88.44 135 LYS A CA 1
ATOM 1047 C C . LYS A 1 135 ? 0.380 1.247 18.332 1.00 88.44 135 LYS A C 1
ATOM 1049 O O . LYS A 1 135 ? -0.829 1.291 18.545 1.00 88.44 135 LYS A O 1
ATOM 1054 N N . ILE A 1 136 ? 1.006 2.207 17.647 1.00 91.50 136 ILE A N 1
ATOM 1055 C CA . ILE A 1 136 ? 0.309 3.347 17.036 1.00 91.50 136 ILE A CA 1
ATOM 1056 C C . ILE A 1 136 ? -0.772 2.906 16.039 1.00 91.50 136 ILE A C 1
ATOM 1058 O O . ILE A 1 136 ? -1.789 3.588 15.898 1.00 91.50 136 ILE A O 1
ATOM 1062 N N . VAL A 1 137 ? -0.600 1.738 15.405 1.00 92.88 137 VAL A N 1
ATOM 1063 C CA . VAL A 1 137 ? -1.603 1.144 14.509 1.00 92.88 137 VAL A CA 1
ATOM 1064 C C . VAL A 1 137 ? -2.943 0.999 15.223 1.00 92.88 137 VAL A C 1
ATOM 1066 O O . VAL A 1 137 ? -3.968 1.361 14.660 1.00 92.88 137 VAL A O 1
ATOM 1069 N N . ASP A 1 138 ? -2.951 0.566 16.484 1.00 93.44 138 ASP A N 1
ATOM 1070 C CA . ASP A 1 138 ? -4.182 0.346 17.246 1.00 93.44 138 ASP A CA 1
ATOM 1071 C C . ASP A 1 138 ? -4.935 1.674 17.473 1.00 93.44 138 ASP A C 1
ATOM 1073 O O . ASP A 1 138 ? -6.166 1.729 17.399 1.00 93.44 138 ASP A O 1
ATOM 1077 N N . ALA A 1 139 ? -4.202 2.776 17.671 1.00 93.62 139 ALA A N 1
ATOM 1078 C CA . ALA A 1 139 ? -4.782 4.112 17.778 1.00 93.62 139 ALA A CA 1
ATOM 1079 C C . ALA A 1 139 ? -5.376 4.589 16.441 1.00 93.62 139 ALA A C 1
ATOM 1081 O O . ALA A 1 139 ? -6.468 5.162 16.432 1.00 93.62 139 ALA A O 1
ATOM 1082 N N . PHE A 1 140 ? -4.700 4.333 15.314 1.00 94.25 140 PHE A N 1
ATOM 1083 C CA . PHE A 1 140 ? -5.234 4.643 13.984 1.00 94.25 140 PHE A CA 1
ATOM 1084 C C . PHE A 1 140 ? -6.448 3.784 13.627 1.00 94.25 140 PHE A C 1
ATOM 1086 O O . PHE A 1 140 ? -7.431 4.325 13.123 1.00 94.25 140 PHE A O 1
ATOM 1093 N N . VAL A 1 141 ? -6.443 2.489 13.953 1.00 94.69 141 VAL A N 1
ATOM 1094 C CA . VAL A 1 141 ? -7.614 1.617 13.783 1.00 94.69 141 VAL A CA 1
ATOM 1095 C C . VAL A 1 141 ? -8.781 2.136 14.622 1.00 94.69 141 VAL A C 1
ATOM 1097 O O . VAL A 1 141 ? -9.892 2.258 14.116 1.00 94.69 141 VAL A O 1
ATOM 1100 N N . CYS A 1 142 ? -8.542 2.511 15.883 1.00 94.75 142 CYS A N 1
ATOM 1101 C CA . CYS A 1 142 ? -9.574 3.081 16.750 1.00 94.75 142 CYS A CA 1
ATOM 1102 C C . CYS A 1 142 ? -10.178 4.373 16.170 1.00 94.75 142 CYS A C 1
ATOM 1104 O O . CYS A 1 142 ? -11.397 4.538 16.175 1.00 94.75 142 CYS A O 1
ATOM 1106 N N . LYS A 1 143 ? -9.349 5.278 15.634 1.00 94.75 143 LYS A N 1
ATOM 1107 C CA . LYS A 1 143 ? -9.820 6.511 14.978 1.00 94.75 143 LYS A CA 1
ATOM 1108 C C . LYS A 1 143 ? -10.596 6.225 13.692 1.00 94.75 143 LYS A C 1
ATOM 1110 O O . LYS A 1 143 ? -11.672 6.783 13.507 1.00 94.75 143 LYS A O 1
ATOM 1115 N N . THR A 1 144 ? -10.087 5.325 12.853 1.00 93.94 144 THR A N 1
ATOM 1116 C CA . THR A 1 144 ? -10.708 4.954 11.572 1.00 93.94 144 THR A CA 1
ATOM 1117 C C . THR A 1 144 ? -12.068 4.296 11.796 1.00 93.94 144 THR A C 1
ATOM 1119 O O . THR A 1 144 ? -13.048 4.712 11.190 1.00 93.94 144 THR A O 1
ATOM 1122 N N . ARG A 1 145 ? -12.173 3.361 12.752 1.00 94.94 145 ARG A N 1
ATOM 1123 C CA . ARG A 1 145 ? -13.442 2.717 13.141 1.00 94.94 145 ARG A CA 1
ATOM 1124 C C . ARG A 1 145 ? -14.528 3.713 13.528 1.00 94.94 145 ARG A C 1
ATOM 1126 O O . ARG A 1 145 ? -15.677 3.514 13.177 1.00 94.94 145 ARG A O 1
ATOM 1133 N N . LYS A 1 146 ? -14.174 4.778 14.252 1.00 93.81 146 LYS A N 1
ATOM 1134 C CA . LYS A 1 146 ? -15.139 5.808 14.673 1.00 93.81 146 LYS A CA 1
ATOM 1135 C C . LYS A 1 146 ? -15.681 6.636 13.510 1.00 93.81 146 LYS A C 1
ATOM 1137 O O . LYS A 1 146 ? -16.728 7.253 13.659 1.00 93.81 146 LYS A O 1
ATOM 1142 N N . LYS A 1 147 ? -14.936 6.707 12.407 1.00 92.94 147 LYS A N 1
ATOM 1143 C CA . LYS A 1 147 ? -15.305 7.454 11.202 1.00 92.94 147 LYS A CA 1
ATOM 1144 C C . LYS A 1 147 ? -16.025 6.584 10.173 1.00 92.94 147 LYS A C 1
ATOM 1146 O O . LYS A 1 147 ? -16.774 7.120 9.371 1.00 92.94 147 LYS A O 1
ATOM 1151 N N . LEU A 1 148 ? -15.776 5.276 10.181 1.00 92.94 148 LEU A N 1
ATOM 1152 C CA . LEU A 1 148 ? -16.341 4.329 9.227 1.00 92.94 148 LEU A CA 1
ATOM 1153 C C . LEU A 1 148 ? -17.855 4.145 9.468 1.00 92.94 148 LEU A C 1
ATOM 1155 O O . LEU A 1 148 ? -18.227 3.723 10.566 1.00 92.94 148 LEU A O 1
ATOM 1159 N N . PRO A 1 149 ? -18.717 4.435 8.475 1.00 92.69 149 PRO A N 1
ATOM 1160 C CA . PRO A 1 149 ? -20.151 4.174 8.56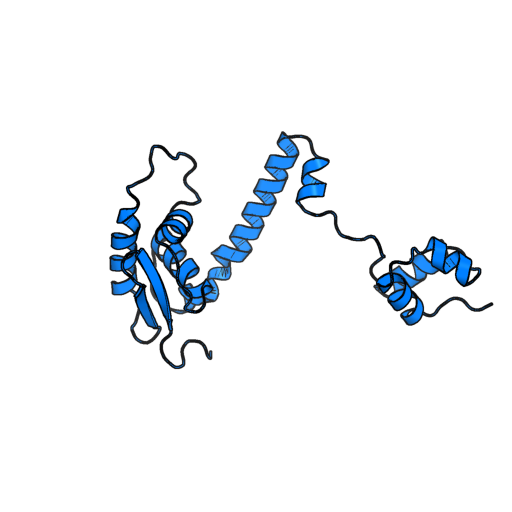9 1.00 92.69 149 PRO A CA 1
ATOM 1161 C C . PRO A 1 149 ? -20.440 2.670 8.634 1.00 92.69 149 PRO A C 1
ATOM 1163 O O . PRO A 1 149 ? -19.778 1.872 7.966 1.00 92.69 149 PRO A O 1
ATOM 1166 N N . ALA A 1 150 ? -21.449 2.278 9.413 1.00 90.50 150 ALA A N 1
ATOM 1167 C CA . ALA A 1 150 ? -21.821 0.870 9.574 1.00 90.50 150 ALA A CA 1
ATOM 1168 C C . ALA A 1 150 ? -22.399 0.265 8.281 1.00 90.50 150 ALA A C 1
ATOM 1170 O O . ALA A 1 150 ? -22.343 -0.944 8.082 1.00 90.50 150 ALA A O 1
ATOM 1171 N N . GLU A 1 151 ? -22.925 1.120 7.406 1.00 90.31 151 GLU A N 1
ATOM 1172 C CA . GLU A 1 151 ? -23.489 0.801 6.095 1.00 90.31 151 GLU A CA 1
ATOM 1173 C C . GLU A 1 151 ? -22.418 0.411 5.072 1.00 90.31 151 GLU A C 1
ATOM 1175 O O . GLU A 1 151 ? -22.733 -0.227 4.075 1.00 90.31 151 GLU A O 1
ATOM 1180 N N . VAL A 1 152 ? -21.159 0.784 5.320 1.00 91.75 152 VAL A N 1
ATOM 1181 C CA . VAL A 1 152 ? -20.009 0.397 4.493 1.00 91.75 152 VAL A CA 1
ATOM 1182 C C . VAL A 1 152 ? -19.407 -0.906 4.993 1.00 91.75 152 VAL A C 1
ATOM 1184 O O . VAL A 1 152 ? -19.055 -1.783 4.209 1.00 91.75 152 VAL A O 1
ATOM 1187 N N . GLY A 1 153 ? -19.269 -1.049 6.310 1.00 92.38 153 GLY A N 1
ATOM 1188 C CA . GLY A 1 153 ? -18.702 -2.245 6.911 1.00 92.38 153 GLY A CA 1
ATOM 1189 C C . GLY A 1 153 ? -18.065 -1.988 8.265 1.00 92.38 153 GLY A C 1
ATOM 1190 O O . GLY A 1 153 ? -18.335 -0.999 8.946 1.00 92.38 153 GLY A O 1
ATOM 1191 N N . SER A 1 154 ? -17.187 -2.897 8.673 1.00 94.12 154 SER A N 1
ATOM 1192 C CA . SER A 1 154 ? -16.485 -2.806 9.948 1.00 94.12 154 SER A CA 1
ATOM 1193 C C . SER A 1 154 ? -15.054 -3.324 9.856 1.00 94.12 154 SER A C 1
ATOM 1195 O O . SER A 1 154 ? -14.712 -4.162 9.026 1.00 94.12 154 SER A O 1
ATOM 1197 N N . ILE A 1 155 ? -14.187 -2.805 10.726 1.00 95.06 155 ILE A N 1
ATOM 1198 C CA . ILE A 1 155 ? -12.829 -3.325 10.897 1.00 95.06 155 ILE A CA 1
ATOM 1199 C C . ILE A 1 155 ? -12.851 -4.252 12.106 1.00 95.06 155 ILE A C 1
ATOM 1201 O O . ILE A 1 155 ? -13.148 -3.798 13.212 1.00 95.06 155 ILE A O 1
ATOM 1205 N N . GLU A 1 156 ? -12.452 -5.507 11.950 1.00 94.19 156 GLU A N 1
ATOM 1206 C CA . GLU A 1 156 ? -12.435 -6.514 13.014 1.00 94.19 156 GLU A CA 1
ATOM 1207 C C . GLU A 1 156 ? -11.006 -6.838 13.461 1.00 94.19 156 GLU A C 1
ATOM 1209 O O . GLU A 1 156 ? -10.061 -6.745 12.678 1.00 94.19 156 GLU A O 1
ATOM 1214 N N . ASN A 1 157 ? -10.845 -7.210 14.735 1.00 94.00 157 ASN A N 1
ATOM 1215 C CA . ASN A 1 157 ? -9.583 -7.742 15.247 1.00 94.00 157 ASN A CA 1
ATOM 1216 C C . ASN A 1 157 ? -9.566 -9.257 15.057 1.00 94.00 157 ASN A C 1
ATOM 1218 O O . ASN A 1 157 ? -10.445 -9.952 15.564 1.00 94.00 157 ASN A O 1
ATOM 1222 N N . VAL A 1 158 ? -8.513 -9.772 14.435 1.00 89.75 158 VAL A N 1
ATOM 1223 C CA . VAL A 1 158 ? -8.273 -11.206 14.306 1.00 89.75 158 VAL A CA 1
ATOM 1224 C C . VAL A 1 158 ? -7.117 -11.584 15.228 1.00 89.75 158 VAL A C 1
ATOM 1226 O O . VAL A 1 158 ? -5.999 -11.079 15.123 1.00 89.75 158 VAL A O 1
ATOM 1229 N N . TRP A 1 159 ? -7.432 -12.425 16.214 1.00 83.62 159 TRP A N 1
ATOM 1230 C CA . TRP A 1 159 ? -6.472 -13.117 17.086 1.00 83.62 159 TRP A CA 1
ATOM 1231 C C . TRP A 1 159 ? -5.476 -12.171 17.801 1.00 83.62 159 TRP A C 1
ATOM 1233 O O . TRP A 1 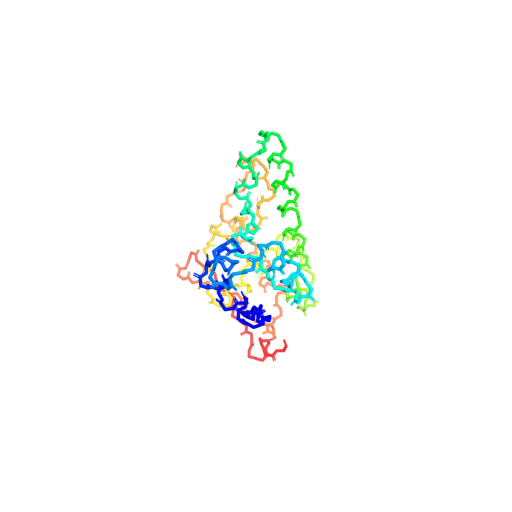159 ? -4.364 -12.551 18.160 1.00 83.62 159 TRP A O 1
ATOM 1243 N N . GLY A 1 160 ? -5.874 -10.909 18.013 1.00 76.00 160 GLY A N 1
ATOM 1244 C CA . GLY A 1 160 ? -5.122 -9.891 18.758 1.00 76.00 160 GLY A CA 1
ATOM 1245 C C . GLY A 1 160 ? -3.896 -9.291 18.050 1.00 76.00 160 GLY A C 1
ATOM 1246 O O . GLY A 1 160 ? -3.208 -8.451 18.640 1.00 76.00 160 GLY A O 1
ATOM 1247 N N . ARG A 1 161 ? -3.598 -9.693 16.808 1.00 79.19 161 ARG A N 1
ATOM 1248 C CA . ARG A 1 161 ? -2.417 -9.227 16.048 1.00 79.19 161 ARG A CA 1
ATOM 1249 C C . ARG A 1 161 ? -2.717 -8.742 14.637 1.00 79.19 161 ARG A C 1
ATOM 1251 O O . ARG A 1 161 ? -1.878 -8.064 14.039 1.00 79.19 161 ARG A O 1
ATOM 1258 N N . GLU A 1 162 ? -3.886 -9.082 14.130 1.00 92.00 162 GLU A N 1
ATOM 1259 C CA . GLU A 1 162 ? -4.274 -8.842 12.754 1.00 92.00 162 GLU A CA 1
ATOM 1260 C C . GLU A 1 162 ? -5.606 -8.105 12.712 1.00 92.00 162 GLU A C 1
ATOM 1262 O O . GLU A 1 162 ? -6.376 -8.083 13.678 1.00 92.00 162 GLU A O 1
ATOM 1267 N N . TYR A 1 163 ? -5.855 -7.488 11.571 1.00 94.62 163 TYR A N 1
ATOM 1268 C CA . TYR A 1 163 ? -7.049 -6.724 11.289 1.00 94.62 163 TYR A CA 1
ATOM 1269 C C . TYR A 1 163 ? -7.615 -7.176 9.952 1.00 94.62 163 TYR A C 1
ATOM 1271 O O . TYR A 1 163 ? -6.861 -7.484 9.032 1.00 94.62 163 TYR A O 1
ATOM 1279 N N . ARG A 1 164 ? -8.937 -7.188 9.833 1.00 94.38 164 ARG A N 1
ATOM 1280 C CA . ARG A 1 164 ? -9.621 -7.398 8.553 1.00 94.38 164 ARG A CA 1
ATOM 1281 C C . ARG A 1 164 ? -10.713 -6.357 8.388 1.00 94.38 164 ARG A C 1
ATOM 1283 O O . ARG A 1 164 ? -11.303 -5.931 9.380 1.00 94.38 164 ARG A O 1
ATOM 1290 N N . PHE A 1 165 ? -10.976 -5.959 7.153 1.00 93.81 165 PHE A N 1
ATOM 1291 C CA . PHE A 1 165 ? -12.186 -5.218 6.821 1.00 93.81 165 PHE A CA 1
ATOM 1292 C C . PHE A 1 165 ? -13.269 -6.205 6.393 1.00 93.81 165 PHE A C 1
ATOM 1294 O O . PHE A 1 165 ? -12.999 -7.125 5.627 1.00 93.81 165 PHE A O 1
ATOM 1301 N N . VAL A 1 166 ? -14.469 -6.042 6.930 1.00 92.81 166 VAL A N 1
ATOM 1302 C CA . VAL A 1 166 ? -15.655 -6.809 6.562 1.00 92.81 166 VAL A CA 1
ATOM 1303 C C . VAL A 1 166 ? -16.649 -5.815 5.994 1.00 92.81 166 VAL A C 1
ATOM 1305 O O . VAL A 1 166 ? -17.157 -4.975 6.739 1.00 92.81 166 VAL A O 1
ATOM 1308 N N . ALA A 1 167 ? -16.886 -5.893 4.689 1.00 91.12 167 ALA A N 1
ATOM 1309 C CA . ALA A 1 167 ? -17.879 -5.067 4.026 1.00 91.12 167 ALA A CA 1
ATOM 1310 C C . ALA A 1 167 ? -19.287 -5.400 4.531 1.00 91.12 167 ALA A C 1
ATOM 1312 O O . ALA A 1 167 ? -19.595 -6.545 4.883 1.00 91.12 167 ALA A O 1
ATOM 1313 N N . ALA A 1 168 ? -20.143 -4.385 4.585 1.00 89.88 168 ALA A N 1
ATOM 1314 C CA . ALA A 1 168 ? -21.553 -4.578 4.867 1.00 89.88 168 ALA A CA 1
ATOM 1315 C C . ALA A 1 168 ? -22.239 -5.278 3.676 1.00 89.88 168 ALA A C 1
ATOM 1317 O O . ALA A 1 168 ? -21.824 -5.099 2.527 1.00 89.88 168 ALA A O 1
ATOM 1318 N N . PRO A 1 169 ? -23.305 -6.063 3.917 1.00 85.88 169 PRO A N 1
ATOM 1319 C CA . PRO A 1 169 ? -24.061 -6.695 2.840 1.00 85.88 169 PRO A CA 1
ATOM 1320 C C . PRO A 1 169 ? -24.542 -5.665 1.807 1.00 85.88 169 PRO A C 1
ATOM 1322 O O . PRO A 1 169 ? -25.223 -4.707 2.168 1.00 85.88 169 PRO A O 1
ATOM 1325 N N . GLY A 1 170 ? -24.199 -5.875 0.533 1.00 79.88 170 GLY A N 1
ATOM 1326 C CA . GLY A 1 170 ? -24.580 -4.994 -0.577 1.00 79.88 170 GLY A CA 1
ATOM 1327 C C . GLY A 1 170 ? -23.648 -3.802 -0.833 1.00 79.88 170 GLY A C 1
ATOM 1328 O O . GLY A 1 170 ? -23.908 -3.054 -1.770 1.00 79.88 170 GLY A O 1
ATOM 1329 N N . TRP A 1 171 ? -22.572 -3.621 -0.054 1.00 79.12 171 TRP A N 1
ATOM 1330 C CA . TRP A 1 171 ? -21.551 -2.601 -0.342 1.00 79.12 171 TRP A CA 1
ATOM 1331 C C . TRP A 1 171 ? -20.578 -3.042 -1.450 1.00 79.12 171 TRP A C 1
ATOM 1333 O O . TRP A 1 171 ? -20.280 -2.262 -2.346 1.00 79.12 171 TRP A O 1
ATOM 1343 N N . ASP A 1 172 ? -20.148 -4.309 -1.433 1.00 66.12 172 ASP A N 1
ATOM 1344 C CA . ASP A 1 172 ? -19.187 -4.871 -2.403 1.00 66.12 172 ASP A CA 1
ATOM 1345 C C . ASP A 1 172 ? -19.813 -5.218 -3.776 1.00 66.12 172 ASP A C 1
ATOM 1347 O O . ASP A 1 172 ? -19.108 -5.640 -4.691 1.00 66.12 172 ASP A O 1
ATOM 1351 N N . GLU A 1 173 ? -21.136 -5.081 -3.933 1.00 53.53 173 GLU A N 1
ATOM 1352 C CA . GLU A 1 173 ? -21.881 -5.445 -5.156 1.00 53.53 173 GLU A CA 1
ATOM 1353 C C . GLU A 1 173 ? -22.185 -4.243 -6.080 1.00 53.53 173 GLU A C 1
ATOM 1355 O O . GLU A 1 173 ? -22.915 -4.402 -7.063 1.00 53.53 173 GLU A O 1
ATOM 1360 N N . ALA A 1 174 ? -21.640 -3.057 -5.780 1.00 44.16 174 ALA A N 1
ATOM 1361 C CA . ALA A 1 174 ? -21.905 -1.796 -6.486 1.00 44.16 174 ALA A CA 1
ATOM 1362 C C . ALA A 1 174 ? -20.747 -1.314 -7.379 1.00 44.16 174 ALA A C 1
ATOM 1364 O O . ALA A 1 174 ? -19.576 -1.320 -6.930 1.00 44.16 174 ALA A O 1
#

Sequence (174 aa):
MTSPSAEEIRDLYNEGMSSVEIGRMYGVCDSAIRSKAIRHGIPRPGSREKSVRQIAEDMSPQDAVDYLLGVVEELQEALIDGGDEVDRIGVHFTGYERRLMARLMKSAGGMVTRDALFSAIYYDRPNPDDMPDRKIVDAFVCKTRKKLPAEVGSIENVWGREYRFVAAPGWDEA

Foldseek 3Di:
DDQDDLVVLQVCQVVQDALPNSCVVVVHDSVVSVVNCVVVVRDGRVPPPQPLVRVLVVDDVVVSVVSVVVVVVVVCCVQVVVLVLLVVQVFDDDLLLSLLVSQQVVCVFDWAFLVNSLCSNCVVPPDPVPRDDSCVSVVSLVVSQVGGDVQQFGWDDDPPGTIHTDGDPPNVVD

Nearest PDB structures (foldseek):
  7lz9-assembly1_A  TM=8.522E-01  e=5.403E-03  Streptomyces coelicolor A3(2)
  8b4b-assembly1_W  TM=7.721E-01  e=3.682E-02  Vibrio cholerae
  8b4d-assembly1_C  TM=8.004E-01  e=1.178E-01  Vibrio cholerae
  8b4e-assembly1_A  TM=7.748E-01  e=1.178E-01  Vibrio cholerae
  7nmb-assembly1_A  TM=5.517E-01  e=4.489E-01  Vibrio cholerae

pLDDT: mean 84.47, std 10.76, range [44.16, 95.06]